Protein AF-A0A661GQ55-F1 (afdb_monomer_lite)

Secondary structure (DSSP, 8-state):
-PPP-----------HHHHHHHHHHHTT--EEEE---GGGHHHHHHHHHHHHTT-PEEEE-SSHHHHHHHHHHHHHHHSSPPEEE--SS--

Foldseek 3Di:
DDDDDPPPPDPDPDDVLLVVQVVCQVLVAAEEFEADDPQCVSNVVNQVVQVVVVTHHYDYDPDQVVSVVVQVVCCVVPVGGRHYDYGPDPD

pLDDT: mean 87.41, std 18.09, range [39.22, 98.5]

Radius of gyration: 14.27 Å; chains: 1; bounding box: 42×26×32 Å

Sequence (91 aa):
MPADKVRAEGTAPHEYGDLLLSYLEQLGVEYVFGIPGGAIEPLYNALARSERRGGPRAITARHEAGAAFMADGYWRNSGKLGVCCATTGPG

Structure (mmCIF, N/CA/C/O backbone):
data_AF-A0A661GQ55-F1
#
_entry.id   AF-A0A661GQ55-F1
#
loop_
_atom_site.group_PDB
_atom_site.id
_atom_site.type_symbol
_atom_site.label_atom_id
_atom_site.label_alt_id
_atom_site.label_comp_id
_atom_site.label_asym_id
_atom_site.label_entity_id
_atom_site.label_seq_id
_atom_site.pdbx_PDB_ins_code
_atom_site.Cartn_x
_atom_site.Cartn_y
_atom_site.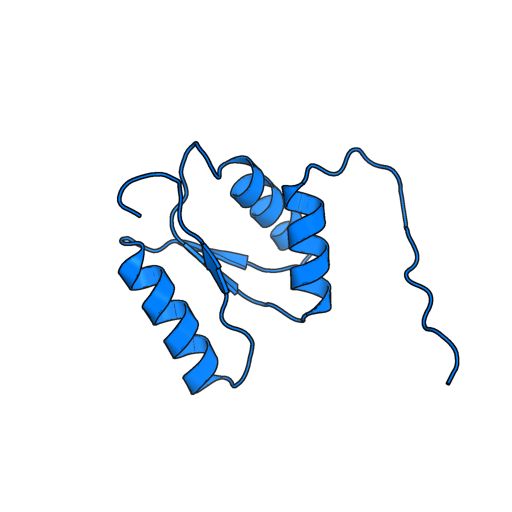Cartn_z
_atom_site.occupancy
_atom_site.B_iso_or_equiv
_atom_site.auth_seq_id
_atom_site.auth_comp_id
_atom_site.auth_asym_id
_atom_site.auth_atom_id
_atom_site.pdbx_PDB_model_num
ATOM 1 N N . MET A 1 1 ? -26.860 -19.500 12.809 1.00 45.69 1 MET A N 1
ATOM 2 C CA . MET A 1 1 ? -26.011 -18.390 12.336 1.00 45.69 1 MET A CA 1
ATOM 3 C C . MET A 1 1 ? -26.349 -18.182 10.867 1.00 45.69 1 MET A C 1
ATOM 5 O O . MET A 1 1 ? -25.995 -19.052 10.079 1.00 45.69 1 MET A O 1
ATOM 9 N N . PRO A 1 2 ? -27.165 -17.184 10.493 1.00 39.22 2 PRO A N 1
ATOM 10 C CA . PRO A 1 2 ? -27.526 -17.002 9.093 1.00 39.22 2 PRO A CA 1
ATOM 11 C C . PRO A 1 2 ? -26.284 -16.550 8.318 1.00 39.22 2 PRO A C 1
ATOM 13 O O . PRO A 1 2 ? -25.582 -15.641 8.751 1.00 39.22 2 PRO A O 1
ATOM 16 N N . ALA A 1 3 ? -25.998 -17.244 7.217 1.00 47.31 3 ALA A N 1
ATOM 17 C CA . ALA A 1 3 ? -24.920 -16.923 6.298 1.00 47.31 3 ALA A CA 1
ATOM 18 C C . ALA A 1 3 ? -25.141 -15.513 5.743 1.00 47.31 3 ALA A C 1
ATOM 20 O O . ALA A 1 3 ? -26.173 -15.251 5.114 1.00 47.31 3 ALA A O 1
ATOM 21 N N . ASP A 1 4 ? -24.200 -14.613 6.020 1.00 43.12 4 ASP A N 1
ATOM 22 C CA . ASP A 1 4 ? -24.266 -13.256 5.507 1.00 43.12 4 ASP A CA 1
ATOM 23 C C . ASP A 1 4 ? -24.014 -13.289 4.000 1.00 43.12 4 ASP A C 1
ATOM 25 O O . ASP A 1 4 ? -23.066 -13.904 3.500 1.00 43.12 4 ASP A O 1
ATOM 29 N N . LYS A 1 5 ? -24.959 -12.717 3.263 1.00 41.22 5 LYS A N 1
ATOM 30 C CA . LYS A 1 5 ? -24.999 -12.778 1.809 1.00 41.22 5 LYS A CA 1
ATOM 31 C C . LYS A 1 5 ? -23.892 -11.877 1.287 1.00 41.22 5 LYS A C 1
ATOM 33 O O . LYS A 1 5 ? -24.049 -10.660 1.304 1.00 41.22 5 LYS A O 1
ATOM 38 N N . VAL A 1 6 ? -22.829 -12.467 0.742 1.00 49.53 6 VAL A N 1
ATOM 39 C CA . VAL A 1 6 ? -21.947 -11.763 -0.196 1.00 49.53 6 VAL A CA 1
ATOM 40 C C . VAL A 1 6 ? -22.821 -11.365 -1.383 1.00 49.53 6 VAL A C 1
ATOM 42 O O . VAL A 1 6 ? -23.099 -12.162 -2.280 1.00 49.53 6 VAL A O 1
ATOM 45 N N . AR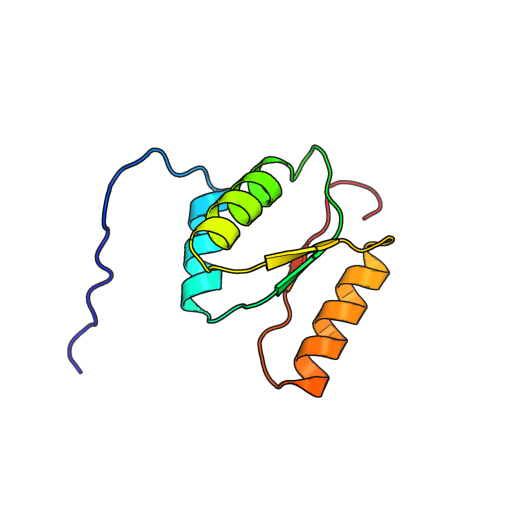G A 1 7 ? -23.362 -10.148 -1.337 1.00 39.22 7 ARG A N 1
ATOM 46 C CA . ARG A 1 7 ? -24.069 -9.546 -2.459 1.00 39.22 7 ARG A CA 1
ATOM 47 C C . ARG A 1 7 ? -23.024 -9.291 -3.536 1.00 39.22 7 ARG A C 1
ATOM 49 O O . ARG A 1 7 ? -22.248 -8.347 -3.452 1.00 39.22 7 ARG A O 1
ATOM 56 N N . ALA A 1 8 ? -22.989 -10.173 -4.528 1.00 47.94 8 ALA A N 1
ATOM 57 C CA . ALA A 1 8 ? -22.304 -9.932 -5.786 1.00 47.94 8 ALA A CA 1
ATOM 58 C C . ALA A 1 8 ? -23.071 -8.835 -6.539 1.00 47.94 8 ALA A C 1
ATOM 60 O O . ALA A 1 8 ? -23.949 -9.113 -7.354 1.00 47.94 8 ALA A O 1
ATOM 61 N N . GLU A 1 9 ? -22.802 -7.577 -6.200 1.00 43.16 9 GLU A N 1
ATOM 62 C CA . GLU A 1 9 ? -23.357 -6.434 -6.914 1.00 43.16 9 GLU A CA 1
ATOM 63 C C . GLU A 1 9 ? -22.485 -6.135 -8.144 1.00 43.16 9 GLU A C 1
ATOM 65 O O . GLU A 1 9 ? -21.356 -5.668 -8.027 1.00 43.16 9 GLU A O 1
ATOM 70 N N . GLY A 1 10 ? -23.029 -6.419 -9.334 1.00 43.00 10 GLY A N 1
ATOM 71 C CA . GLY A 1 10 ? -22.611 -5.821 -10.606 1.00 43.00 10 GLY A CA 1
ATOM 72 C C . GLY A 1 10 ? -21.408 -6.460 -11.310 1.00 43.00 10 GLY A C 1
ATOM 73 O O . GLY A 1 10 ? -20.252 -6.221 -10.967 1.00 43.00 10 GLY A O 1
ATOM 74 N N . THR A 1 11 ? -21.681 -7.183 -12.399 1.00 46.28 11 THR A N 1
ATOM 75 C CA . THR A 1 11 ? -20.698 -7.698 -13.373 1.00 46.28 11 THR A CA 1
ATOM 76 C C . THR A 1 11 ? -20.155 -6.580 -14.278 1.00 46.28 11 THR A C 1
ATOM 78 O O . THR A 1 11 ? -20.216 -6.663 -15.503 1.00 46.28 11 THR A O 1
ATOM 81 N N . ALA A 1 12 ? -19.646 -5.497 -13.688 1.00 51.97 12 ALA A N 1
ATOM 82 C CA . ALA A 1 12 ? -18.705 -4.640 -14.401 1.00 51.97 12 ALA A CA 1
ATOM 83 C C . ALA A 1 12 ? -17.424 -5.457 -14.663 1.00 51.97 12 ALA A C 1
ATOM 85 O O . ALA A 1 12 ? -17.126 -6.361 -13.878 1.00 51.97 12 ALA A O 1
ATOM 86 N N . PRO A 1 13 ? -16.670 -5.203 -15.746 1.00 54.78 13 PRO A N 1
ATOM 87 C CA . PRO A 1 13 ? -15.370 -5.835 -15.919 1.00 54.78 13 PRO A CA 1
ATOM 88 C C . PRO A 1 13 ? -14.466 -5.384 -14.768 1.00 54.78 13 PRO A C 1
ATOM 90 O O . PRO A 1 13 ? -13.955 -4.268 -14.768 1.00 54.78 13 PRO A O 1
ATOM 93 N N . HIS A 1 14 ? -14.335 -6.238 -13.755 1.00 62.97 14 HIS A N 1
ATOM 94 C CA . HIS A 1 14 ? -13.403 -6.042 -12.655 1.00 62.97 14 HIS A CA 1
ATOM 95 C C . HIS A 1 14 ? -12.059 -6.582 -13.118 1.00 62.97 14 HIS A C 1
ATOM 97 O O . HIS A 1 14 ? -1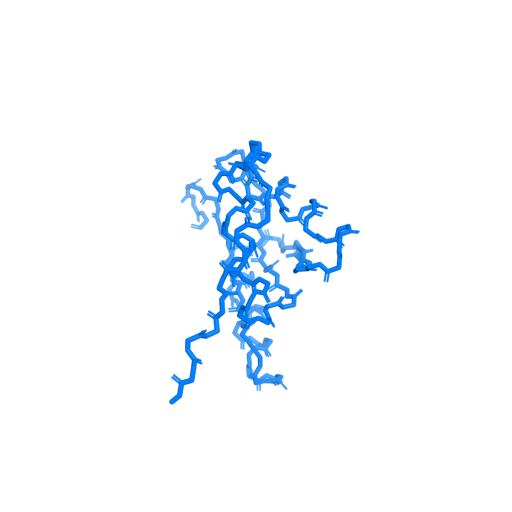1.934 -7.770 -13.426 1.00 62.97 14 HIS A O 1
ATOM 103 N N . GLU A 1 15 ? -11.053 -5.714 -13.197 1.00 85.69 15 GLU A N 1
ATOM 104 C CA . GLU A 1 15 ? -9.682 -6.189 -13.333 1.00 85.69 15 GLU A CA 1
ATOM 105 C C . GLU A 1 15 ? -9.324 -6.958 -12.052 1.00 85.69 15 GLU A C 1
ATOM 107 O O . GLU A 1 15 ? -9.868 -6.685 -10.979 1.00 85.69 15 GLU A O 1
ATOM 112 N N . TYR A 1 16 ? -8.393 -7.915 -12.115 1.00 91.94 16 TYR A N 1
ATOM 113 C CA . TYR A 1 16 ? -7.995 -8.678 -10.921 1.00 91.94 16 TYR A CA 1
ATOM 114 C C . TYR A 1 16 ? -7.546 -7.776 -9.755 1.00 91.94 16 TYR A C 1
ATOM 116 O O . TYR A 1 16 ? -7.716 -8.141 -8.593 1.00 91.94 16 TYR A O 1
ATOM 124 N N . GLY A 1 17 ? -7.036 -6.575 -10.059 1.00 93.88 17 GLY A N 1
ATOM 125 C CA . GLY A 1 17 ? -6.756 -5.540 -9.068 1.00 93.88 17 GLY A CA 1
ATOM 126 C C . GLY A 1 17 ? -8.004 -5.093 -8.300 1.00 93.88 17 GLY A C 1
ATOM 127 O O . GLY A 1 17 ? -7.969 -5.053 -7.076 1.00 93.88 17 GLY A O 1
ATOM 128 N N . ASP A 1 18 ? -9.125 -4.817 -8.972 1.00 94.31 18 ASP A N 1
ATOM 129 C CA . ASP A 1 18 ? -10.362 -4.387 -8.301 1.00 94.31 18 ASP A CA 1
ATOM 130 C C . ASP A 1 18 ? -10.905 -5.477 -7.372 1.00 94.31 18 ASP A C 1
ATOM 132 O O . ASP A 1 18 ? -11.371 -5.182 -6.270 1.00 94.31 18 ASP A O 1
ATOM 136 N N . LEU A 1 19 ? -10.789 -6.743 -7.786 1.00 94.19 19 LEU A N 1
ATOM 137 C CA . LEU A 1 19 ? -11.169 -7.876 -6.949 1.00 94.19 19 LEU A CA 1
ATOM 138 C C . LEU A 1 19 ? -10.295 -7.951 -5.689 1.00 94.19 19 LEU A C 1
ATOM 140 O O . LEU A 1 19 ? -10.832 -8.073 -4.589 1.00 94.19 19 LEU A O 1
ATOM 144 N N . LEU A 1 20 ? -8.970 -7.824 -5.825 1.00 95.00 20 LEU A N 1
ATOM 145 C CA . LEU A 1 20 ? -8.057 -7.767 -4.677 1.00 95.00 20 LEU A CA 1
ATOM 146 C C . LEU A 1 20 ? -8.429 -6.625 -3.727 1.00 95.00 20 LEU A C 1
ATOM 148 O O . LEU A 1 20 ? -8.544 -6.848 -2.523 1.00 95.00 20 LEU A O 1
ATOM 152 N N . LEU A 1 21 ? -8.678 -5.428 -4.261 1.00 95.75 21 LEU A N 1
ATOM 153 C CA . LEU A 1 21 ? -9.052 -4.269 -3.453 1.00 95.75 21 LEU A CA 1
ATOM 154 C C . LEU A 1 21 ? -10.382 -4.478 -2.727 1.00 95.75 21 LEU A C 1
ATOM 156 O O . LEU A 1 21 ? -10.477 -4.118 -1.559 1.00 95.75 21 LEU A O 1
ATOM 160 N N . SER A 1 22 ? -11.364 -5.134 -3.351 1.00 94.62 22 SER A N 1
ATOM 161 C CA . SER A 1 22 ? -12.639 -5.447 -2.692 1.00 94.62 22 SER A CA 1
ATOM 162 C C . SER A 1 22 ? -12.473 -6.349 -1.461 1.00 94.62 22 SER A C 1
ATOM 164 O O . SER A 1 22 ? -13.192 -6.189 -0.475 1.00 94.62 22 SER A O 1
ATOM 166 N N . TYR A 1 23 ? -11.501 -7.268 -1.481 1.00 96.12 23 TYR A N 1
ATOM 167 C CA . TYR A 1 23 ? -11.177 -8.091 -0.317 1.00 96.12 23 TYR A CA 1
ATOM 168 C C . TYR A 1 23 ? -10.428 -7.294 0.750 1.00 96.12 23 TYR A C 1
ATOM 170 O O . TYR A 1 23 ? -10.739 -7.430 1.930 1.00 96.12 23 TYR A O 1
ATOM 178 N N . LEU A 1 24 ? -9.477 -6.437 0.362 1.00 96.81 24 LEU A N 1
ATOM 179 C CA . LEU A 1 24 ? -8.777 -5.564 1.311 1.00 96.81 24 LEU A CA 1
ATOM 180 C C . LEU A 1 24 ? -9.748 -4.593 2.005 1.00 96.81 24 LEU A C 1
ATOM 182 O O . LEU A 1 24 ? -9.661 -4.411 3.218 1.00 96.81 24 LEU A O 1
ATOM 186 N N . GLU A 1 25 ? -10.715 -4.043 1.267 1.00 95.69 25 GLU A N 1
ATOM 187 C CA . GLU A 1 25 ? -11.817 -3.236 1.808 1.00 95.69 25 GLU A CA 1
ATOM 188 C C . GLU A 1 25 ? -12.628 -4.022 2.854 1.00 95.69 25 GLU A C 1
ATOM 190 O O . GLU A 1 25 ? -12.832 -3.540 3.967 1.00 95.69 25 GLU A O 1
ATOM 195 N N . GLN A 1 26 ? -13.039 -5.259 2.542 1.00 96.31 26 GLN A N 1
ATOM 196 C CA . GLN A 1 26 ? -13.781 -6.124 3.475 1.00 96.31 26 GLN A CA 1
ATOM 197 C C . GLN A 1 26 ? -12.978 -6.491 4.731 1.00 96.31 26 GLN A C 1
ATOM 199 O O . GLN A 1 26 ? -13.555 -6.676 5.801 1.00 96.31 26 GLN A O 1
ATOM 204 N N . LEU A 1 27 ? -11.652 -6.579 4.614 1.00 97.06 27 LEU A N 1
ATOM 205 C CA . LEU A 1 27 ? -10.740 -6.810 5.736 1.00 97.06 27 LEU A CA 1
ATOM 206 C C . LEU A 1 27 ? -10.461 -5.538 6.558 1.00 97.06 27 LEU A C 1
ATOM 208 O O . LEU A 1 27 ? -9.732 -5.605 7.547 1.00 97.06 27 LEU A O 1
ATOM 212 N N . GLY A 1 28 ? -11.029 -4.389 6.177 1.00 96.12 28 GLY A N 1
ATOM 213 C CA . GLY A 1 28 ? -10.848 -3.120 6.880 1.00 96.12 28 GLY A CA 1
ATOM 214 C C . GLY A 1 28 ? -9.459 -2.508 6.693 1.00 96.12 28 GLY A C 1
ATOM 215 O O . GLY A 1 28 ? -8.977 -1.801 7.576 1.00 96.12 28 GLY A O 1
ATOM 216 N N . VAL A 1 29 ? -8.788 -2.796 5.575 1.00 98.25 29 VAL A N 1
ATOM 217 C CA . VAL A 1 29 ? -7.488 -2.196 5.251 1.00 98.25 29 VAL A CA 1
ATOM 218 C C . VAL A 1 29 ? -7.672 -0.719 4.912 1.00 98.25 29 VAL A C 1
ATOM 220 O O . VAL A 1 29 ? -8.468 -0.357 4.052 1.00 98.25 29 VAL A O 1
ATOM 223 N N . GLU A 1 30 ? -6.892 0.141 5.562 1.00 97.88 30 GLU A N 1
ATOM 224 C CA . GLU A 1 30 ? -6.933 1.593 5.333 1.00 97.88 30 GLU A CA 1
ATOM 225 C C . GLU A 1 30 ? -5.827 2.069 4.389 1.00 97.88 30 GLU A C 1
ATOM 227 O O . GLU A 1 30 ? -6.031 3.001 3.610 1.00 97.88 30 GLU A O 1
ATOM 232 N N . TYR A 1 31 ? -4.656 1.431 4.451 1.00 98.12 31 TYR A N 1
ATOM 233 C CA . TYR A 1 31 ? -3.456 1.871 3.746 1.00 98.12 31 TYR A CA 1
ATOM 234 C C . TYR A 1 31 ? -2.731 0.700 3.091 1.00 98.12 31 TYR A C 1
ATOM 236 O O . TYR A 1 31 ? -2.532 -0.347 3.709 1.00 98.12 31 TYR A O 1
ATOM 244 N N . VAL A 1 32 ? -2.282 0.919 1.856 1.00 98.19 32 VAL A N 1
ATOM 245 C CA . VAL A 1 32 ? -1.375 0.027 1.132 1.00 98.19 32 VAL A CA 1
ATOM 246 C C . VAL A 1 32 ? -0.071 0.770 0.869 1.00 98.19 32 VAL A C 1
ATOM 248 O O . VAL A 1 32 ? -0.048 1.771 0.154 1.00 98.19 32 VAL A O 1
ATOM 251 N N . PHE A 1 33 ? 1.018 0.292 1.464 1.00 98.25 33 PHE A N 1
ATOM 252 C CA . PHE A 1 33 ? 2.350 0.886 1.364 1.00 98.25 33 PHE A CA 1
ATOM 253 C C . PHE A 1 33 ? 3.132 0.235 0.219 1.00 98.25 33 PHE A C 1
ATOM 255 O O . PHE A 1 33 ? 3.212 -0.989 0.144 1.00 98.25 33 PHE A O 1
ATOM 262 N N . GLY A 1 34 ? 3.741 1.010 -0.673 1.00 96.56 34 GLY A N 1
ATOM 263 C CA . GLY A 1 34 ? 4.482 0.414 -1.789 1.00 96.56 34 GLY A CA 1
ATOM 264 C C . GLY A 1 34 ? 5.104 1.419 -2.737 1.00 96.56 34 GLY A C 1
ATOM 265 O O . GLY A 1 34 ? 5.080 2.625 -2.488 1.00 96.56 34 GLY A O 1
ATOM 266 N N . ILE A 1 35 ? 5.636 0.919 -3.848 1.00 94.31 35 ILE A N 1
ATOM 267 C CA . ILE A 1 35 ? 6.163 1.737 -4.944 1.00 94.31 35 ILE A CA 1
ATOM 268 C C . ILE A 1 35 ? 5.448 1.358 -6.240 1.00 94.31 35 ILE A C 1
ATOM 270 O O . ILE A 1 35 ? 5.374 0.169 -6.545 1.00 94.31 35 ILE A O 1
ATOM 274 N N . PRO A 1 36 ? 4.950 2.328 -7.029 1.00 92.75 36 PRO A N 1
ATOM 275 C CA . PRO A 1 36 ? 4.373 2.030 -8.332 1.00 92.75 36 PRO A CA 1
ATOM 276 C C . PRO A 1 36 ? 5.434 1.460 -9.279 1.00 92.75 36 PRO A C 1
ATOM 278 O O . PRO A 1 36 ? 6.556 1.955 -9.354 1.00 92.75 36 PRO A O 1
ATOM 281 N N . GLY A 1 37 ? 5.056 0.445 -10.050 1.00 91.38 37 GLY A N 1
ATOM 282 C CA . GLY A 1 37 ? 5.911 -0.176 -11.057 1.00 91.38 37 GLY A CA 1
ATOM 283 C C . GLY A 1 37 ? 5.073 -0.771 -12.181 1.00 91.38 37 GLY A C 1
ATOM 284 O O . GLY A 1 37 ? 3.913 -1.112 -11.965 1.00 91.38 37 GLY A O 1
ATOM 285 N N . GLY A 1 38 ? 5.651 -0.903 -13.379 1.00 92.19 38 GLY A N 1
ATOM 286 C CA . GLY A 1 38 ? 4.902 -1.322 -14.571 1.00 92.19 38 GLY A CA 1
ATOM 287 C C . GLY A 1 38 ? 4.212 -2.682 -14.418 1.00 92.19 38 GLY A C 1
ATOM 288 O O . GLY A 1 38 ? 3.073 -2.845 -14.837 1.00 92.19 38 GLY A O 1
ATOM 289 N N . ALA A 1 39 ? 4.847 -3.645 -13.741 1.00 91.94 39 ALA A N 1
ATOM 290 C CA . ALA A 1 39 ? 4.262 -4.974 -13.544 1.00 91.94 39 ALA A CA 1
ATOM 291 C C . ALA A 1 39 ? 3.057 -4.985 -12.584 1.00 91.94 39 ALA A C 1
ATOM 293 O O . ALA A 1 39 ? 2.234 -5.894 -12.646 1.00 91.94 39 ALA A O 1
ATOM 294 N N . ILE A 1 40 ? 2.943 -3.983 -11.709 1.00 93.50 40 ILE A N 1
ATOM 295 C CA . ILE A 1 40 ? 1.838 -3.840 -10.750 1.00 93.50 40 ILE A CA 1
ATOM 296 C C . ILE A 1 40 ? 0.980 -2.603 -11.030 1.00 93.50 40 ILE A C 1
ATOM 298 O O . ILE A 1 40 ? 0.172 -2.203 -10.193 1.00 93.50 40 ILE A O 1
ATOM 302 N N . GLU A 1 41 ? 1.119 -2.004 -12.214 1.00 94.50 41 GLU A N 1
ATOM 303 C CA . GLU A 1 41 ? 0.313 -0.864 -12.644 1.00 94.50 41 GLU A CA 1
ATOM 304 C C . GLU A 1 41 ? -1.198 -1.139 -12.505 1.00 94.50 41 GLU A C 1
ATOM 306 O O . GLU A 1 41 ? -1.888 -0.291 -11.935 1.00 94.50 41 GLU A O 1
ATOM 311 N N . PRO A 1 42 ? -1.736 -2.324 -12.881 1.00 94.19 42 PRO A N 1
ATOM 312 C CA . PRO A 1 42 ? -3.162 -2.604 -12.701 1.00 94.19 42 PRO A CA 1
ATOM 313 C C . PRO A 1 42 ? -3.615 -2.555 -11.234 1.00 94.19 42 PRO A C 1
ATOM 315 O O . PRO A 1 42 ? -4.727 -2.114 -10.947 1.00 94.19 42 PRO A O 1
ATOM 318 N N . LEU A 1 43 ? -2.754 -2.954 -10.288 1.00 94.75 43 LEU A N 1
ATOM 319 C CA . LEU A 1 43 ? -3.047 -2.867 -8.854 1.00 94.75 43 LEU A CA 1
ATOM 320 C C . LEU A 1 43 ? -3.094 -1.408 -8.386 1.00 94.75 43 LEU A C 1
ATOM 322 O O . LEU A 1 43 ? -3.993 -1.035 -7.636 1.00 94.75 43 LEU A O 1
ATOM 326 N N . TYR A 1 44 ? -2.165 -0.571 -8.853 1.00 95.50 44 TYR A N 1
ATOM 327 C CA . TYR A 1 44 ? -2.156 0.863 -8.549 1.00 95.50 44 TYR A CA 1
ATOM 328 C C . TYR A 1 44 ? -3.348 1.601 -9.171 1.00 95.50 44 TYR A C 1
ATOM 330 O O . TYR A 1 44 ? -3.940 2.470 -8.528 1.00 95.50 44 TYR A O 1
ATOM 338 N N . ASN A 1 45 ? -3.755 1.220 -10.383 1.00 95.38 45 ASN A N 1
ATOM 339 C CA . ASN A 1 45 ? -4.966 1.737 -11.015 1.00 95.38 45 ASN A CA 1
ATOM 340 C C . ASN A 1 45 ? -6.219 1.355 -10.209 1.00 95.38 45 ASN A C 1
ATOM 342 O O . ASN A 1 45 ? -7.077 2.208 -9.970 1.00 95.38 45 ASN A O 1
ATOM 346 N N . ALA A 1 46 ? -6.303 0.111 -9.728 1.00 95.62 46 A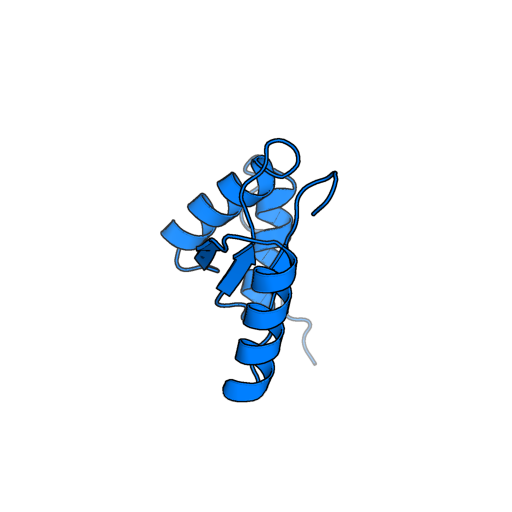LA A N 1
ATOM 347 C CA . ALA A 1 46 ? -7.386 -0.343 -8.857 1.00 95.62 46 ALA A CA 1
ATOM 348 C C . ALA A 1 46 ? -7.388 0.367 -7.491 1.00 95.62 46 ALA A C 1
ATOM 350 O O . ALA A 1 46 ? -8.442 0.817 -7.047 1.00 95.62 46 ALA A O 1
ATOM 351 N N . LEU A 1 47 ? -6.222 0.557 -6.863 1.00 96.31 47 LEU A N 1
ATOM 352 C CA . LEU A 1 47 ? -6.058 1.374 -5.652 1.00 96.31 47 LEU A CA 1
ATOM 353 C C . LEU A 1 47 ? -6.590 2.795 -5.862 1.00 96.31 47 LEU A C 1
ATOM 355 O O . LEU A 1 47 ? -7.386 3.277 -5.064 1.00 96.31 47 LEU A O 1
ATOM 359 N N . ALA A 1 48 ? -6.226 3.446 -6.969 1.00 95.81 48 ALA A N 1
ATOM 360 C CA . ALA A 1 48 ? -6.697 4.793 -7.278 1.00 95.81 48 ALA A CA 1
ATOM 361 C C . ALA A 1 48 ? -8.221 4.855 -7.495 1.00 95.81 48 ALA A C 1
ATOM 363 O O . ALA A 1 48 ? -8.856 5.851 -7.141 1.00 95.81 48 ALA A O 1
ATOM 364 N N . ARG A 1 49 ? -8.834 3.812 -8.076 1.00 95.00 49 ARG A N 1
ATOM 365 C CA . ARG A 1 49 ? -10.301 3.696 -8.187 1.00 95.00 49 ARG A CA 1
ATOM 366 C C . ARG A 1 49 ? -10.954 3.461 -6.823 1.00 95.00 49 ARG A C 1
ATOM 368 O O . ARG A 1 49 ? -11.962 4.099 -6.524 1.00 95.00 49 ARG A O 1
ATOM 375 N N . SER A 1 50 ? -10.385 2.573 -6.014 1.00 94.81 50 SER A N 1
ATOM 376 C CA . SER A 1 50 ? -10.849 2.234 -4.667 1.00 94.81 50 SER A CA 1
ATOM 377 C C . SER A 1 50 ? -10.799 3.447 -3.729 1.00 94.81 50 SER A C 1
ATOM 379 O O . SER A 1 50 ? -11.825 3.794 -3.143 1.00 94.81 50 SER A O 1
ATOM 381 N N . GLU A 1 51 ? -9.688 4.190 -3.696 1.00 95.81 51 GLU A N 1
ATOM 382 C CA . GLU A 1 51 ? -9.523 5.402 -2.879 1.00 95.81 51 GLU A CA 1
ATOM 383 C C . GLU A 1 51 ? -10.597 6.459 -3.190 1.00 95.81 51 GLU A C 1
ATOM 385 O O . GLU A 1 51 ? -11.185 7.037 -2.277 1.00 95.81 51 GLU A O 1
ATOM 390 N N . ARG A 1 52 ? -10.951 6.662 -4.470 1.00 95.25 52 ARG A N 1
ATOM 391 C CA . ARG A 1 52 ? -12.036 7.589 -4.865 1.00 95.25 52 ARG A CA 1
ATOM 392 C C . ARG A 1 52 ? -13.411 7.188 -4.327 1.00 95.25 52 ARG A C 1
ATOM 394 O O . ARG A 1 52 ? -14.288 8.041 -4.227 1.00 95.25 52 ARG A O 1
ATOM 401 N N . ARG A 1 53 ? -13.615 5.906 -4.018 1.00 93.38 53 ARG A N 1
ATOM 402 C CA . ARG A 1 53 ? -14.852 5.368 -3.430 1.00 93.38 53 ARG A CA 1
ATOM 403 C C . ARG A 1 53 ? -14.783 5.271 -1.901 1.00 93.38 53 ARG A C 1
ATOM 405 O O . ARG A 1 53 ? -15.734 4.792 -1.296 1.00 93.38 53 ARG A O 1
ATOM 412 N N . GLY A 1 54 ? -13.689 5.727 -1.285 1.00 94.25 54 GLY A N 1
ATOM 413 C CA . GLY A 1 54 ? -13.464 5.653 0.160 1.00 94.25 54 GLY A CA 1
ATOM 414 C C . GLY A 1 54 ? -12.816 4.352 0.644 1.00 94.25 54 GLY A C 1
ATOM 415 O O . GLY A 1 54 ? -12.845 4.089 1.842 1.00 94.25 54 GLY A O 1
ATOM 416 N N . GLY A 1 55 ? -12.259 3.540 -0.261 1.00 95.75 55 GLY A N 1
ATOM 417 C CA . GLY A 1 55 ? -11.488 2.343 0.082 1.00 95.75 55 GLY A CA 1
ATOM 418 C C . GLY A 1 55 ? -10.019 2.633 0.451 1.00 95.75 55 GLY A C 1
ATOM 419 O O . GLY A 1 55 ? -9.657 3.793 0.679 1.00 95.75 55 GLY A O 1
ATOM 420 N N . PRO A 1 56 ? -9.166 1.588 0.523 1.00 97.00 56 PRO A N 1
ATOM 421 C CA . PRO A 1 56 ? -7.756 1.691 0.874 1.00 97.00 56 PRO A CA 1
ATOM 422 C C . PRO A 1 56 ? -6.999 2.748 0.071 1.00 97.00 56 PRO A C 1
ATOM 424 O O . PRO A 1 56 ? -7.139 2.859 -1.148 1.00 97.00 56 PRO A O 1
ATOM 427 N N . ARG A 1 57 ? -6.126 3.481 0.761 1.00 96.56 57 ARG A N 1
ATOM 428 C CA . ARG A 1 57 ? -5.297 4.538 0.177 1.00 96.56 57 ARG A CA 1
ATOM 429 C C . ARG A 1 57 ? -3.888 4.039 -0.106 1.00 96.56 57 ARG A C 1
ATOM 431 O O . ARG A 1 57 ? -3.274 3.386 0.739 1.00 96.56 57 ARG A O 1
ATOM 438 N N . ALA A 1 58 ? -3.344 4.394 -1.265 1.00 96.81 58 ALA A N 1
ATOM 439 C CA . ALA A 1 58 ? -1.961 4.077 -1.600 1.00 96.81 58 ALA A CA 1
ATOM 440 C C . ALA A 1 58 ? -0.996 5.073 -0.934 1.00 96.81 58 ALA A C 1
ATOM 442 O O . ALA A 1 58 ? -1.125 6.286 -1.097 1.00 96.81 58 ALA A O 1
ATOM 443 N N . ILE A 1 59 ? 0.004 4.563 -0.216 1.00 97.62 59 ILE A N 1
ATOM 444 C CA . ILE A 1 59 ? 1.084 5.355 0.375 1.00 97.62 59 ILE A CA 1
ATOM 445 C C . ILE A 1 59 ? 2.393 5.001 -0.326 1.00 97.62 59 ILE A C 1
ATOM 447 O O . ILE A 1 59 ? 2.944 3.911 -0.154 1.00 97.62 59 ILE A O 1
ATOM 451 N N . THR A 1 60 ? 2.898 5.944 -1.119 1.00 96.00 60 THR A N 1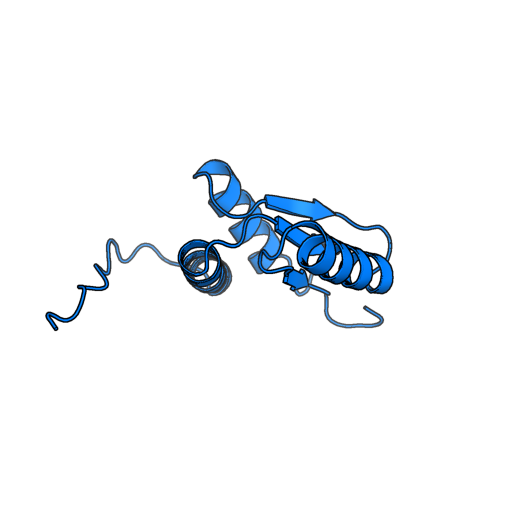
ATOM 452 C CA . THR A 1 60 ? 4.113 5.742 -1.910 1.00 96.00 60 THR A CA 1
ATOM 453 C C . THR A 1 60 ? 5.368 5.866 -1.050 1.00 96.00 60 THR A C 1
ATOM 455 O O . THR A 1 60 ? 5.633 6.917 -0.464 1.00 96.00 60 THR A O 1
ATOM 458 N N . ALA A 1 61 ? 6.169 4.805 -1.016 1.00 95.81 61 ALA A N 1
ATOM 459 C CA . ALA A 1 61 ? 7.496 4.785 -0.414 1.00 95.81 61 ALA A CA 1
ATOM 460 C C . ALA A 1 61 ? 8.591 5.117 -1.447 1.00 95.81 61 ALA A C 1
ATOM 462 O O . ALA A 1 61 ? 8.339 5.245 -2.644 1.00 95.81 61 ALA A O 1
ATOM 463 N N . ARG A 1 62 ? 9.837 5.267 -0.976 1.00 94.12 62 ARG A N 1
ATOM 464 C CA . ARG A 1 62 ? 11.027 5.412 -1.842 1.00 94.12 62 ARG A CA 1
ATOM 465 C C . ARG A 1 62 ? 11.760 4.098 -2.100 1.00 94.12 62 ARG A C 1
ATOM 467 O O . ARG A 1 62 ? 12.404 3.978 -3.133 1.00 94.12 62 ARG A O 1
ATOM 474 N N . HIS A 1 63 ? 11.658 3.158 -1.164 1.00 93.00 63 HIS A N 1
ATOM 475 C CA . HIS A 1 63 ? 12.247 1.821 -1.233 1.00 93.00 63 HIS A CA 1
ATOM 476 C C . HIS A 1 63 ? 11.236 0.793 -0.725 1.00 93.00 63 HIS A C 1
ATOM 478 O O . HIS A 1 63 ? 10.466 1.085 0.193 1.00 93.00 63 HIS A O 1
ATOM 484 N N . GLU A 1 64 ? 11.255 -0.401 -1.301 1.00 94.12 64 GLU A N 1
ATOM 485 C CA . GLU A 1 64 ? 10.320 -1.487 -1.009 1.00 94.12 64 GLU A CA 1
ATOM 486 C C . GLU A 1 64 ? 10.503 -1.997 0.424 1.00 94.12 64 GLU A C 1
ATOM 488 O O . GLU A 1 64 ? 9.531 -2.154 1.163 1.00 94.12 64 GLU A O 1
ATOM 493 N N . ALA A 1 65 ? 11.754 -2.085 0.891 1.00 95.50 65 ALA A N 1
ATOM 494 C CA . ALA A 1 65 ? 12.059 -2.325 2.303 1.00 95.50 65 ALA A CA 1
ATOM 495 C C . ALA A 1 65 ? 11.442 -1.249 3.222 1.00 95.50 65 ALA A C 1
ATOM 497 O O . ALA A 1 65 ? 10.941 -1.552 4.303 1.00 95.50 65 ALA A O 1
ATOM 498 N N . GLY A 1 66 ? 11.422 0.011 2.772 1.00 96.44 66 GLY A N 1
ATOM 499 C CA . GLY A 1 66 ? 10.757 1.103 3.482 1.00 96.44 66 GLY A CA 1
ATOM 500 C C . GLY A 1 66 ? 9.244 0.902 3.560 1.00 96.44 66 GLY A C 1
ATOM 501 O O . GLY A 1 66 ? 8.672 1.051 4.635 1.00 96.44 66 GLY A O 1
ATOM 502 N N . ALA A 1 67 ? 8.603 0.500 2.459 1.00 97.38 67 ALA A N 1
ATOM 503 C CA . ALA A 1 67 ? 7.177 0.172 2.443 1.00 97.38 67 ALA A CA 1
ATOM 504 C C . ALA A 1 67 ? 6.833 -0.975 3.408 1.00 97.38 67 ALA A C 1
ATOM 506 O O . ALA A 1 67 ? 5.842 -0.890 4.136 1.00 97.38 67 ALA A O 1
ATOM 507 N N . ALA A 1 68 ? 7.672 -2.014 3.468 1.00 97.31 68 ALA A N 1
ATOM 508 C CA . ALA A 1 68 ? 7.504 -3.116 4.412 1.00 97.31 68 ALA A CA 1
ATOM 509 C C . ALA A 1 68 ? 7.595 -2.642 5.876 1.00 97.31 68 ALA A C 1
ATOM 511 O O . ALA A 1 68 ? 6.728 -2.976 6.685 1.00 97.31 68 ALA A O 1
ATOM 512 N N . PHE A 1 69 ? 8.582 -1.804 6.215 1.00 97.88 69 PHE A N 1
ATOM 513 C CA . PHE A 1 69 ? 8.692 -1.237 7.564 1.00 97.88 69 PHE A CA 1
ATOM 514 C C . PHE A 1 69 ? 7.547 -0.284 7.914 1.00 97.88 69 PHE A C 1
ATOM 516 O O . PHE A 1 69 ? 7.115 -0.252 9.065 1.00 97.88 69 PHE A O 1
ATOM 523 N N . MET A 1 70 ? 7.019 0.468 6.946 1.00 98.25 70 MET A N 1
ATOM 524 C CA . MET A 1 70 ? 5.832 1.303 7.157 1.00 98.25 70 MET A CA 1
ATOM 525 C C . MET A 1 70 ? 4.603 0.454 7.499 1.00 98.25 70 MET A C 1
ATOM 527 O O . MET A 1 70 ? 3.884 0.790 8.439 1.00 98.25 70 MET A O 1
ATOM 531 N N . ALA A 1 71 ? 4.389 -0.659 6.789 1.00 98.44 71 ALA A N 1
ATOM 532 C CA . ALA A 1 71 ? 3.294 -1.585 7.069 1.00 98.44 71 ALA A CA 1
ATOM 533 C C . ALA A 1 71 ? 3.422 -2.229 8.463 1.00 98.44 71 ALA A C 1
ATOM 535 O O . ALA A 1 71 ? 2.455 -2.229 9.227 1.00 98.44 71 ALA A O 1
ATOM 536 N N . ASP A 1 72 ? 4.616 -2.713 8.825 1.00 98.50 72 ASP A N 1
ATOM 537 C CA . ASP A 1 72 ? 4.887 -3.276 10.158 1.00 98.50 72 ASP A CA 1
ATOM 538 C C . ASP A 1 72 ? 4.697 -2.225 11.267 1.00 98.50 72 ASP A C 1
ATOM 540 O O . ASP A 1 72 ? 4.028 -2.472 12.271 1.00 98.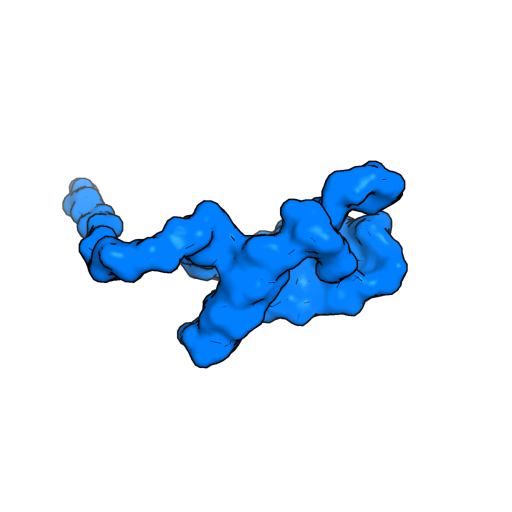50 72 ASP A O 1
ATOM 544 N N . GLY A 1 73 ? 5.213 -1.010 11.064 1.00 98.44 73 GLY A N 1
ATOM 545 C CA . GLY A 1 73 ? 5.029 0.109 11.988 1.00 98.44 73 GLY A CA 1
ATOM 546 C C . GLY A 1 73 ? 3.559 0.494 12.170 1.00 98.44 73 GLY A C 1
ATOM 547 O O . GLY A 1 73 ? 3.122 0.726 13.299 1.00 98.44 73 GLY A O 1
ATOM 548 N N . TYR A 1 74 ? 2.777 0.510 11.084 1.00 98.50 74 TYR A N 1
ATOM 549 C CA . TYR A 1 74 ? 1.341 0.778 11.138 1.00 98.50 74 TYR A CA 1
ATOM 550 C C . TYR A 1 74 ? 0.609 -0.273 11.976 1.00 98.50 74 TYR A C 1
ATOM 552 O O . TYR A 1 74 ? -0.146 0.103 12.875 1.00 98.50 74 TYR A O 1
ATOM 560 N N . TRP A 1 75 ? 0.885 -1.564 11.763 1.00 98.19 75 TRP A N 1
ATOM 561 C CA . TRP A 1 75 ? 0.325 -2.637 12.589 1.00 98.19 75 TRP A CA 1
ATOM 562 C C . TRP A 1 75 ? 0.686 -2.464 14.067 1.00 98.19 75 TRP A C 1
ATOM 564 O O . TRP A 1 75 ? -0.198 -2.437 14.920 1.00 98.19 75 TRP A O 1
ATOM 574 N N . ARG A 1 76 ? 1.971 -2.272 14.383 1.00 98.31 76 ARG A N 1
ATOM 575 C CA . ARG A 1 76 ? 2.447 -2.137 15.771 1.00 98.31 76 ARG A CA 1
ATOM 576 C C . ARG A 1 76 ? 1.834 -0.950 16.506 1.00 98.31 76 ARG A C 1
ATOM 578 O O . ARG A 1 76 ? 1.603 -1.040 17.707 1.00 98.31 76 ARG A O 1
ATOM 585 N N . ASN A 1 77 ? 1.605 0.156 15.803 1.00 98.31 77 ASN A N 1
ATOM 586 C CA . ASN A 1 77 ? 1.090 1.382 16.404 1.00 98.31 77 ASN A CA 1
ATOM 587 C C . ASN A 1 77 ? -0.443 1.423 16.485 1.00 98.31 77 ASN A C 1
ATOM 589 O O . ASN A 1 77 ? -0.989 2.071 17.372 1.00 98.31 77 ASN A O 1
ATOM 593 N N . SER A 1 78 ? -1.145 0.778 15.549 1.00 97.94 78 SER A N 1
ATOM 594 C CA . SER A 1 78 ? -2.607 0.892 15.429 1.00 97.94 78 SER A CA 1
ATOM 595 C C . SER A 1 78 ? -3.377 -0.384 15.771 1.00 97.94 78 SER A C 1
ATOM 597 O O . SER A 1 78 ? -4.575 -0.309 16.035 1.00 97.94 78 SER A O 1
ATOM 599 N N . GLY A 1 79 ? -2.729 -1.551 15.728 1.00 97.44 79 GLY A N 1
ATOM 600 C CA . GLY A 1 79 ? -3.389 -2.858 15.781 1.00 97.44 79 GLY A CA 1
ATOM 601 C C . GLY A 1 79 ? -4.226 -3.190 14.538 1.00 97.44 79 GLY A C 1
ATOM 602 O O . GLY A 1 79 ? -4.982 -4.159 14.559 1.00 97.44 79 GLY A O 1
ATOM 603 N N . LYS A 1 80 ? -4.132 -2.391 13.467 1.00 98.00 80 LYS A N 1
ATOM 604 C CA . LYS A 1 80 ? -4.858 -2.578 12.202 1.00 98.00 80 LYS A CA 1
ATOM 605 C C . LYS A 1 80 ? -3.940 -3.154 11.131 1.00 98.00 80 LYS A C 1
ATOM 607 O O . LYS A 1 80 ? -2.735 -2.911 11.153 1.00 98.00 80 LYS A O 1
ATOM 612 N N . LEU A 1 81 ? -4.508 -3.903 10.186 1.00 97.81 81 LEU A N 1
ATOM 613 C CA . LEU A 1 81 ? -3.749 -4.602 9.144 1.00 97.81 81 LEU A CA 1
ATOM 614 C C . LEU A 1 81 ? -2.847 -3.642 8.354 1.00 97.81 81 LEU A C 1
ATOM 616 O O . LEU A 1 81 ? -3.325 -2.719 7.696 1.00 97.81 81 LEU A O 1
ATOM 620 N N . GLY A 1 82 ? -1.537 -3.892 8.405 1.00 97.44 82 GLY A N 1
ATOM 621 C CA . GLY A 1 82 ? -0.553 -3.246 7.543 1.00 97.44 82 GLY A CA 1
ATOM 622 C C . GLY A 1 82 ? -0.368 -4.052 6.263 1.00 97.44 82 GLY A C 1
ATOM 623 O O . GLY A 1 82 ? -0.039 -5.235 6.325 1.00 97.44 82 GLY A O 1
ATOM 624 N N . VAL A 1 83 ? -0.564 -3.419 5.106 1.00 98.00 83 VAL A N 1
ATOM 625 C CA . VAL A 1 83 ? -0.416 -4.066 3.795 1.00 98.00 83 VAL A CA 1
ATOM 626 C C . VAL A 1 83 ? 0.724 -3.413 3.031 1.00 98.00 83 VAL A C 1
ATOM 628 O O . VAL A 1 83 ? 0.713 -2.199 2.833 1.00 98.00 83 VAL A O 1
ATOM 631 N N . CYS A 1 84 ? 1.692 -4.208 2.574 1.00 97.06 84 CYS A N 1
ATOM 632 C CA . CYS A 1 84 ? 2.721 -3.749 1.647 1.00 97.06 84 CYS A CA 1
ATOM 633 C C . CYS A 1 84 ? 2.562 -4.388 0.261 1.00 97.06 84 CYS A C 1
ATOM 635 O O . CYS A 1 84 ? 2.027 -5.489 0.125 1.00 97.06 84 CYS A O 1
ATOM 637 N N . CYS A 1 85 ? 3.034 -3.693 -0.771 1.00 95.31 85 CYS A N 1
ATOM 638 C CA . CYS A 1 85 ? 3.155 -4.222 -2.124 1.00 95.31 85 CYS A CA 1
ATOM 639 C C . CYS A 1 85 ? 4.485 -3.796 -2.760 1.00 95.31 85 CYS A C 1
ATOM 641 O O . CYS A 1 85 ? 5.021 -2.727 -2.462 1.00 95.31 85 CYS A O 1
ATOM 643 N N . ALA A 1 86 ? 4.998 -4.647 -3.645 1.00 92.81 86 ALA A N 1
ATOM 644 C CA . ALA A 1 86 ? 6.216 -4.431 -4.415 1.00 92.81 86 ALA A CA 1
ATOM 645 C C . ALA A 1 86 ? 6.005 -4.917 -5.855 1.00 92.81 86 ALA A C 1
ATOM 647 O O . ALA A 1 86 ? 5.102 -5.712 -6.131 1.00 92.81 86 ALA A O 1
ATOM 648 N N . THR A 1 87 ? 6.812 -4.401 -6.780 1.00 90.81 87 THR A N 1
ATOM 649 C CA . THR A 1 87 ? 6.779 -4.792 -8.195 1.00 90.81 87 THR A CA 1
ATOM 650 C C . THR A 1 87 ? 7.722 -5.966 -8.452 1.00 90.81 87 THR A C 1
ATOM 652 O O . THR A 1 87 ? 8.595 -6.267 -7.647 1.00 90.81 87 THR A O 1
ATOM 655 N N . THR A 1 88 ? 7.589 -6.634 -9.598 1.00 87.44 88 THR A N 1
ATOM 656 C CA . THR A 1 88 ? 8.563 -7.651 -10.016 1.00 87.44 88 THR A CA 1
ATOM 657 C C . THR A 1 88 ? 9.949 -7.027 -10.205 1.00 87.44 88 THR A C 1
ATOM 659 O O . THR A 1 88 ? 10.053 -5.994 -10.873 1.00 87.44 88 THR A O 1
ATOM 662 N N . GLY A 1 89 ? 11.006 -7.673 -9.707 1.00 83.00 89 GLY A N 1
ATOM 663 C CA . GLY A 1 89 ? 12.391 -7.230 -9.888 1.00 83.00 89 GLY A CA 1
ATOM 664 C C . GLY A 1 89 ? 13.147 -7.145 -8.557 1.00 83.00 89 GLY A C 1
ATOM 665 O O . GLY A 1 89 ? 12.986 -8.050 -7.747 1.00 83.00 89 GLY A O 1
ATOM 666 N N . PRO A 1 90 ? 13.990 -6.119 -8.332 1.00 76.56 90 PRO A N 1
ATOM 667 C CA . PRO A 1 90 ? 14.775 -5.975 -7.099 1.00 76.56 90 PRO A CA 1
ATOM 668 C C . PRO A 1 90 ? 13.950 -5.555 -5.871 1.00 76.56 90 PRO A C 1
ATOM 670 O O . PRO A 1 90 ? 14.531 -5.410 -4.795 1.00 76.56 90 PRO A O 1
ATOM 673 N N . GLY A 1 91 ? 12.656 -5.285 -6.064 1.00 63.22 91 GLY A N 1
ATOM 674 C CA . GLY A 1 91 ? 11.741 -4.841 -5.019 1.00 63.22 91 GLY A CA 1
ATOM 675 C C . GLY A 1 91 ? 11.311 -5.931 -4.054 1.00 63.22 91 GLY A C 1
ATOM 676 O O . GLY A 1 91 ? 11.461 -7.128 -4.385 1.00 63.22 91 GLY A O 1
#